Protein AF-A0A1Q3Y7Z3-F1 (afdb_monomer_lite)

Secondary structure (DSSP, 8-state):
-HHHHHHHHHHHHHHHHHHHHTT-HHHHHHHHHHHHHHHHHHHHHHHHS---HHHHHHHHHHHHHTTTHHHHHHHHHHHHHHHH--

Foldseek 3Di:
DVVLLVVLLVLLLVLLLVCVVVVPPVSNVVSVVSLVVSLVVLVVCLVPPPDDPVVSVVSNVVSVCSVVVNVVVNVVVVVVVVVVVD

Structure (mmCIF, N/CA/C/O backbone):
data_AF-A0A1Q3Y7Z3-F1
#
_entry.id   AF-A0A1Q3Y7Z3-F1
#
loop_
_atom_site.group_PDB
_atom_site.id
_atom_site.type_symbol
_atom_site.label_atom_id
_atom_site.label_alt_id
_atom_site.label_comp_id
_atom_site.label_asym_id
_atom_site.label_entity_id
_atom_site.label_seq_id
_atom_site.pdbx_PDB_ins_code
_atom_site.Cartn_x
_atom_site.Cartn_y
_atom_site.Cartn_z
_atom_site.occupancy
_atom_site.B_iso_or_equiv
_atom_site.auth_seq_id
_atom_site.auth_comp_id
_atom_site.auth_asym_id
_atom_site.auth_atom_id
_atom_site.pdbx_PDB_model_num
ATOM 1 N N . MET A 1 1 ? -2.421 0.296 -17.380 1.00 72.81 1 MET A N 1
ATOM 2 C CA . MET A 1 1 ? -1.723 -0.176 -16.157 1.00 72.81 1 MET A CA 1
ATOM 3 C C . MET A 1 1 ? -1.843 0.809 -14.998 1.00 72.81 1 MET A C 1
ATOM 5 O O . MET A 1 1 ? -2.291 0.390 -13.942 1.00 72.81 1 MET A O 1
ATOM 9 N N . MET A 1 2 ? -1.557 2.106 -15.184 1.00 80.75 2 MET A N 1
ATOM 10 C CA . MET A 1 2 ? -1.674 3.109 -14.106 1.00 80.75 2 MET A CA 1
ATOM 11 C C . MET A 1 2 ? -3.071 3.189 -13.463 1.00 80.75 2 MET A C 1
ATOM 13 O O . MET A 1 2 ? -3.181 3.177 -12.244 1.00 80.75 2 MET A O 1
ATOM 17 N N . GLY A 1 3 ? -4.148 3.183 -14.258 1.00 84.69 3 GLY A N 1
ATOM 18 C CA . GLY A 1 3 ? -5.513 3.184 -13.708 1.00 84.69 3 GLY A CA 1
ATOM 19 C C . GLY A 1 3 ? -5.826 1.954 -12.845 1.00 84.69 3 GLY A C 1
ATOM 20 O O . GLY A 1 3 ? -6.454 2.079 -11.800 1.00 84.69 3 GLY A O 1
ATOM 21 N N . LEU A 1 4 ? -5.323 0.776 -13.234 1.00 85.94 4 LEU A N 1
ATOM 22 C CA . LEU A 1 4 ? -5.484 -0.461 -12.461 1.00 85.94 4 LEU A CA 1
ATOM 23 C C . LEU A 1 4 ? -4.684 -0.423 -11.156 1.00 85.94 4 LEU A C 1
ATOM 25 O O . LEU A 1 4 ? -5.175 -0.889 -10.135 1.00 85.94 4 LEU A O 1
ATOM 29 N N . LEU A 1 5 ? -3.482 0.163 -11.180 1.00 85.31 5 LEU A N 1
ATOM 30 C CA . LEU A 1 5 ? -2.654 0.353 -9.989 1.00 85.31 5 LEU A CA 1
ATOM 31 C C . LEU A 1 5 ? -3.393 1.213 -8.954 1.00 85.31 5 LEU A C 1
ATOM 33 O O . LEU A 1 5 ? -3.492 0.832 -7.788 1.00 85.31 5 LEU A O 1
ATOM 37 N N . VAL A 1 6 ? -3.957 2.341 -9.396 1.00 88.06 6 VAL A N 1
ATOM 38 C CA . VAL A 1 6 ? -4.719 3.255 -8.532 1.00 88.06 6 VAL A CA 1
ATOM 39 C C . VAL A 1 6 ? -5.995 2.588 -8.014 1.00 88.06 6 VAL A C 1
ATOM 41 O O . VAL A 1 6 ? -6.275 2.660 -6.819 1.00 88.06 6 VAL A O 1
ATOM 44 N N . ALA A 1 7 ? -6.739 1.888 -8.875 1.00 90.94 7 ALA A N 1
ATOM 45 C CA . ALA A 1 7 ? -7.948 1.172 -8.472 1.00 90.94 7 ALA A CA 1
ATOM 46 C C . ALA A 1 7 ? -7.655 0.079 -7.429 1.00 90.94 7 ALA A C 1
ATOM 48 O O . ALA A 1 7 ? -8.359 -0.016 -6.424 1.00 90.94 7 ALA A O 1
ATOM 49 N N . ALA A 1 8 ? -6.589 -0.704 -7.623 1.00 89.44 8 ALA A N 1
ATOM 50 C CA . ALA A 1 8 ? -6.166 -1.736 -6.680 1.00 89.44 8 ALA A CA 1
ATOM 51 C C . ALA A 1 8 ? -5.715 -1.138 -5.334 1.00 89.44 8 ALA A C 1
ATOM 53 O O . ALA A 1 8 ? -6.102 -1.644 -4.281 1.00 89.44 8 ALA A O 1
ATOM 54 N N . GLY A 1 9 ? -4.973 -0.025 -5.349 1.00 87.62 9 GLY A N 1
ATOM 55 C CA . GLY A 1 9 ? -4.587 0.702 -4.131 1.00 87.62 9 GLY A CA 1
ATOM 56 C C . GLY A 1 9 ? -5.778 1.311 -3.374 1.00 87.62 9 GLY A C 1
ATOM 57 O O . GLY A 1 9 ? -5.832 1.259 -2.141 1.00 87.62 9 GLY A O 1
ATOM 58 N N . GLY A 1 10 ? -6.772 1.832 -4.099 1.00 88.81 10 GLY A N 1
ATOM 59 C CA . GLY A 1 10 ? -8.026 2.314 -3.516 1.00 88.81 10 GLY A CA 1
ATOM 60 C C . GLY A 1 10 ? -8.847 1.185 -2.891 1.00 88.81 10 GLY A C 1
ATOM 61 O O . GLY A 1 10 ? -9.282 1.299 -1.744 1.00 88.81 10 GLY A O 1
ATOM 62 N N . ALA A 1 11 ? -8.994 0.062 -3.602 1.00 91.44 11 ALA A N 1
ATOM 63 C CA . ALA A 1 11 ? -9.681 -1.125 -3.098 1.00 91.44 11 ALA A CA 1
ATOM 64 C C . ALA A 1 11 ? -8.996 -1.698 -1.847 1.00 91.44 11 ALA A C 1
ATOM 66 O O . ALA A 1 11 ? -9.681 -1.987 -0.869 1.00 91.44 11 ALA A O 1
ATOM 67 N N . TRP A 1 12 ? -7.659 -1.780 -1.838 1.00 90.62 12 TRP A N 1
ATOM 68 C CA . TRP A 1 12 ? -6.865 -2.128 -0.651 1.00 90.62 12 TRP A CA 1
ATOM 69 C C . TRP A 1 12 ? -7.245 -1.263 0.551 1.00 90.62 12 TRP A C 1
ATOM 71 O O . TRP A 1 12 ? -7.597 -1.790 1.604 1.00 90.62 12 TRP A O 1
ATOM 81 N N . SER A 1 13 ? -7.229 0.059 0.375 1.00 88.94 13 SER A N 1
ATOM 82 C CA . SER A 1 13 ? -7.466 1.011 1.462 1.00 88.94 13 SER A CA 1
ATOM 83 C C . SER A 1 13 ? -8.893 0.915 2.010 1.00 88.94 13 SER A C 1
ATOM 85 O O . SER A 1 13 ? -9.091 0.870 3.225 1.00 88.94 13 SER A O 1
ATOM 87 N N . LEU A 1 14 ? -9.888 0.819 1.123 1.00 90.62 14 LEU A N 1
ATOM 88 C CA . LEU A 1 14 ? -11.293 0.669 1.507 1.00 90.62 14 LEU A CA 1
ATOM 89 C C . LEU A 1 14 ? -11.535 -0.650 2.239 1.00 90.62 14 LEU A C 1
ATOM 91 O O . LEU A 1 14 ? -12.106 -0.647 3.330 1.00 90.62 14 LEU A O 1
ATOM 95 N N . LEU A 1 15 ? -11.077 -1.767 1.670 1.00 90.69 15 LEU A N 1
ATOM 96 C CA . LEU A 1 15 ? -11.257 -3.089 2.265 1.00 90.69 15 LEU A CA 1
ATOM 97 C C . LEU A 1 15 ? -10.532 -3.196 3.608 1.00 90.69 15 LEU A C 1
ATOM 99 O O . LEU A 1 15 ? -11.113 -3.745 4.543 1.00 90.69 15 LEU A O 1
ATOM 103 N N . TYR A 1 16 ? -9.334 -2.612 3.734 1.00 90.75 16 TYR A N 1
ATOM 104 C CA . TYR A 1 16 ? -8.596 -2.522 4.995 1.00 90.75 16 TYR A CA 1
ATOM 105 C C . TYR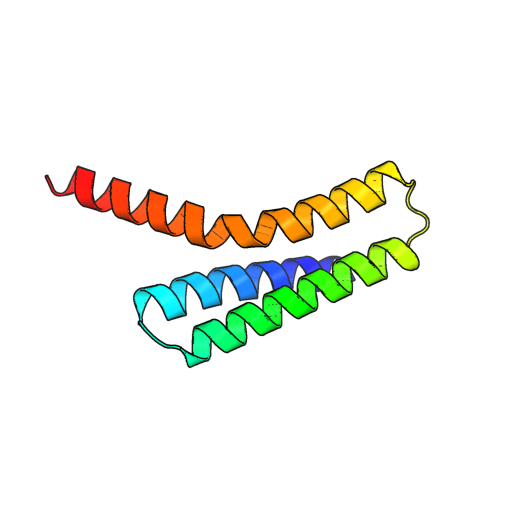 A 1 16 ? -9.412 -1.803 6.079 1.00 90.75 16 TYR A C 1
ATOM 107 O O . TYR A 1 16 ? -9.631 -2.345 7.164 1.00 90.75 16 TYR A O 1
ATOM 115 N N . CYS A 1 17 ? -9.924 -0.607 5.784 1.00 89.06 17 CYS A N 1
ATOM 116 C CA . CYS A 1 17 ? -10.739 0.146 6.739 1.00 89.06 17 CYS A CA 1
ATOM 117 C C . CYS A 1 17 ? -12.037 -0.595 7.095 1.00 89.06 17 CYS A C 1
ATOM 119 O O . CYS A 1 17 ? -12.390 -0.704 8.271 1.00 89.06 17 CYS A O 1
ATOM 121 N N . LEU A 1 18 ? -12.727 -1.160 6.101 1.00 90.50 18 LEU A N 1
ATOM 122 C CA . LEU A 1 18 ? -13.976 -1.900 6.292 1.00 90.50 18 LEU A CA 1
ATOM 123 C C . LEU A 1 18 ? -13.786 -3.167 7.125 1.00 90.50 18 LEU A C 1
ATOM 125 O O . LEU A 1 18 ? -14.551 -3.406 8.056 1.00 90.50 18 LEU A O 1
ATOM 129 N N . GLY A 1 19 ? -12.789 -3.994 6.825 1.00 89.12 19 GLY A N 1
ATOM 130 C CA . GLY A 1 19 ? -12.593 -5.220 7.594 1.00 89.12 19 GLY A CA 1
ATOM 131 C C . GLY A 1 19 ? -11.974 -4.980 8.964 1.00 89.12 19 GLY A C 1
ATOM 132 O O . GLY A 1 19 ? -12.282 -5.737 9.882 1.00 89.12 19 GLY A O 1
ATOM 133 N N . LYS A 1 20 ? -11.200 -3.901 9.155 1.00 88.44 20 LYS A N 1
ATOM 134 C CA . LYS A 1 20 ? -10.717 -3.524 10.487 1.00 88.44 20 LYS A CA 1
ATOM 135 C C . LYS A 1 20 ? -11.844 -2.999 11.380 1.00 88.44 20 LYS A C 1
ATOM 137 O O . LYS A 1 20 ? -11.913 -3.407 12.533 1.00 88.44 20 LYS A O 1
ATOM 142 N N . THR A 1 21 ? -12.739 -2.160 10.854 1.00 88.38 21 THR A N 1
ATOM 143 C CA . THR A 1 21 ? -13.889 -1.622 11.612 1.00 88.38 21 THR A CA 1
ATOM 144 C C . THR A 1 21 ? -14.984 -2.661 11.847 1.00 88.38 21 THR A C 1
ATOM 146 O O . THR A 1 21 ? -15.572 -2.696 12.921 1.00 88.38 21 THR A O 1
ATOM 149 N N . ARG A 1 22 ? -15.236 -3.554 10.881 1.00 87.69 22 ARG A N 1
ATOM 150 C CA . ARG A 1 22 ? -16.243 -4.626 11.005 1.00 87.69 22 ARG A CA 1
ATOM 151 C C . ARG A 1 22 ? -15.697 -5.935 11.585 1.00 87.69 22 ARG A C 1
ATOM 153 O O . ARG A 1 22 ? -16.425 -6.920 11.5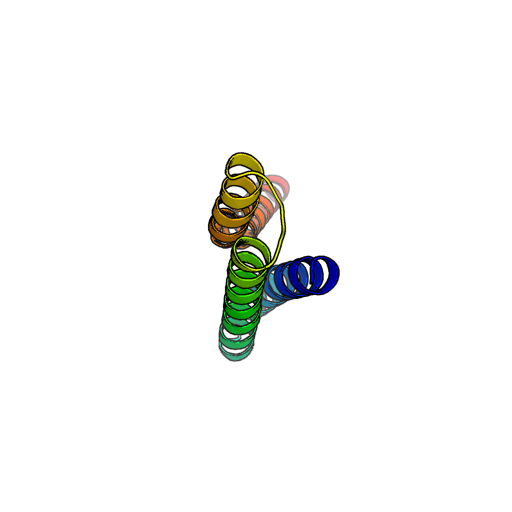99 1.00 87.69 22 ARG A O 1
ATOM 160 N N . ALA A 1 23 ? -14.426 -5.970 11.996 1.00 86.25 23 ALA A N 1
ATOM 161 C CA . ALA A 1 23 ? -13.724 -7.166 12.477 1.00 86.25 23 ALA A CA 1
ATOM 162 C C . ALA A 1 23 ? -13.869 -8.401 11.554 1.00 86.25 23 ALA A C 1
ATOM 164 O O . ALA A 1 23 ? -13.931 -9.539 12.018 1.00 86.25 23 ALA A O 1
ATOM 165 N N . ARG A 1 24 ? -13.923 -8.189 10.230 1.00 89.06 24 ARG A N 1
ATOM 166 C CA . ARG A 1 24 ? -14.091 -9.263 9.236 1.00 89.06 24 ARG A CA 1
ATOM 167 C C . ARG A 1 24 ? -12.756 -9.646 8.609 1.00 89.06 24 ARG A C 1
ATOM 169 O O . ARG A 1 24 ? -12.201 -8.885 7.814 1.00 89.06 24 ARG A O 1
ATOM 176 N N . SER A 1 25 ? -12.287 -10.854 8.913 1.00 86.44 25 SER A N 1
ATOM 177 C CA . SER A 1 25 ? -11.059 -11.433 8.353 1.00 86.44 25 SER A CA 1
ATOM 178 C C . SER A 1 25 ? -11.129 -11.599 6.833 1.00 86.44 25 SER A C 1
ATOM 180 O O . SER A 1 25 ? -10.144 -11.316 6.158 1.00 86.44 25 SER A O 1
ATOM 182 N N . ASP A 1 26 ? -12.282 -11.968 6.268 1.00 90.38 26 ASP A N 1
ATOM 183 C CA . ASP A 1 26 ? -12.469 -12.112 4.812 1.00 90.38 26 ASP A CA 1
ATOM 184 C C . ASP A 1 26 ? -12.090 -10.836 4.051 1.00 90.38 26 ASP A C 1
ATOM 186 O O . ASP A 1 26 ? -11.384 -10.872 3.045 1.00 90.38 26 ASP A O 1
ATOM 190 N N . LEU A 1 27 ? -12.521 -9.682 4.572 1.00 88.00 27 LEU A N 1
ATOM 191 C CA . LEU A 1 27 ? -12.229 -8.383 3.975 1.00 88.00 27 LEU A CA 1
ATOM 192 C C . LEU A 1 27 ? -10.746 -8.030 4.106 1.00 88.00 27 LEU A C 1
ATOM 194 O O . LEU A 1 27 ? -10.224 -7.346 3.234 1.00 88.00 27 LEU A O 1
ATOM 198 N N . MET A 1 28 ? -10.048 -8.526 5.136 1.00 89.88 28 MET A N 1
ATOM 199 C CA . MET A 1 28 ? -8.596 -8.339 5.269 1.00 89.88 28 MET A CA 1
ATOM 200 C C . MET A 1 28 ? -7.823 -9.175 4.264 1.00 89.88 28 MET A C 1
ATOM 202 O O . MET A 1 28 ? -6.867 -8.673 3.676 1.00 89.88 28 MET A O 1
ATOM 206 N N . HIS A 1 29 ? -8.256 -10.409 4.008 1.00 90.81 29 HIS A N 1
ATOM 207 C CA . HIS A 1 29 ? -7.663 -11.229 2.954 1.00 90.81 29 HIS A CA 1
ATOM 208 C C . HIS A 1 29 ? -7.898 -10.610 1.57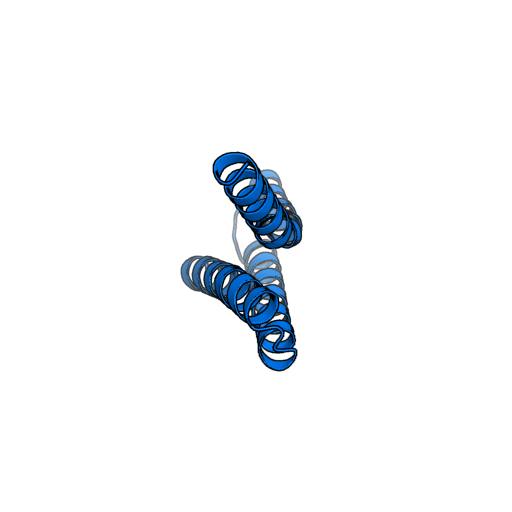1 1.00 90.81 29 HIS A C 1
ATOM 210 O O . HIS A 1 29 ? -6.963 -10.516 0.777 1.00 90.81 29 HIS A O 1
ATOM 216 N N . ALA A 1 30 ? -9.113 -10.117 1.302 1.00 91.31 30 ALA A N 1
ATOM 217 C CA . ALA A 1 30 ? -9.425 -9.420 0.055 1.00 91.31 30 ALA A CA 1
ATOM 218 C C . ALA A 1 30 ? -8.603 -8.130 -0.103 1.00 91.31 30 ALA A C 1
ATOM 220 O O . ALA A 1 30 ? -8.053 -7.877 -1.175 1.00 91.31 30 ALA A O 1
ATOM 221 N N . ALA A 1 31 ? -8.456 -7.356 0.977 1.00 89.81 31 ALA A N 1
ATOM 222 C CA . ALA A 1 31 ? -7.596 -6.183 1.008 1.00 89.81 31 ALA A CA 1
ATOM 223 C C . ALA A 1 31 ? -6.157 -6.574 0.625 1.00 89.81 31 ALA A C 1
ATOM 225 O O . ALA A 1 31 ? -5.594 -6.014 -0.319 1.00 89.81 31 ALA A O 1
ATOM 226 N N . LEU A 1 32 ? -5.580 -7.569 1.306 1.00 91.94 32 LEU A N 1
ATOM 227 C CA . LEU A 1 32 ? -4.216 -8.027 1.042 1.00 91.94 32 LEU A CA 1
ATOM 228 C C . LEU A 1 32 ? -4.042 -8.484 -0.414 1.00 91.94 32 LEU A C 1
ATOM 230 O O . LEU A 1 32 ? -3.026 -8.175 -1.035 1.00 91.94 32 LEU A O 1
ATOM 234 N N . GLY A 1 33 ? -5.053 -9.148 -0.981 1.00 93.31 33 GLY A N 1
ATOM 235 C CA . GLY A 1 33 ? -5.092 -9.506 -2.398 1.00 93.31 33 GLY A CA 1
ATOM 236 C C . GLY A 1 33 ? -5.014 -8.286 -3.322 1.00 93.31 33 GLY A C 1
ATOM 237 O O . GLY A 1 33 ? -4.183 -8.255 -4.228 1.00 93.31 33 GLY A O 1
ATOM 238 N N . CYS A 1 34 ? -5.812 -7.243 -3.069 1.00 92.00 34 CYS A N 1
ATOM 239 C CA . CYS A 1 34 ? -5.743 -5.990 -3.830 1.00 92.00 34 CYS A CA 1
ATOM 240 C C . CYS A 1 34 ? -4.368 -5.318 -3.718 1.00 92.00 34 CYS A C 1
ATOM 242 O O . CYS A 1 34 ? -3.848 -4.813 -4.715 1.00 92.00 34 CYS A O 1
ATOM 244 N N . TYR A 1 35 ? -3.752 -5.352 -2.536 1.00 92.50 35 TYR A N 1
ATOM 245 C CA . TYR A 1 35 ? -2.408 -4.815 -2.340 1.00 92.50 35 TYR A CA 1
ATOM 246 C C . TYR A 1 35 ? -1.344 -5.606 -3.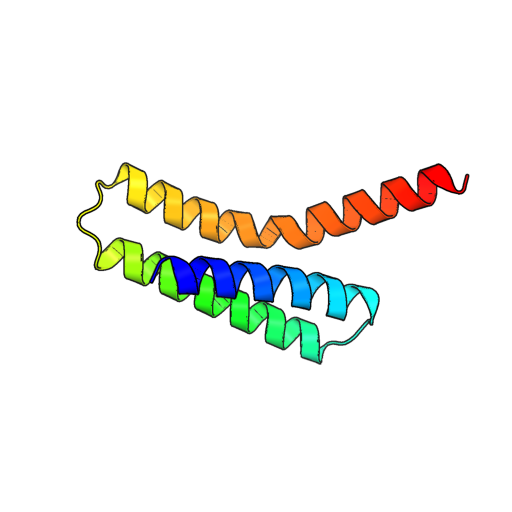115 1.00 92.50 35 TYR A C 1
ATOM 248 O O . TYR A 1 35 ? -0.501 -5.012 -3.789 1.00 92.50 35 TYR A O 1
ATOM 256 N N . ALA A 1 36 ? -1.420 -6.939 -3.103 1.00 93.50 36 ALA A N 1
ATOM 257 C CA . ALA A 1 36 ? -0.531 -7.796 -3.885 1.00 93.50 36 ALA A CA 1
ATOM 258 C C . ALA A 1 36 ? -0.665 -7.536 -5.398 1.00 93.50 36 ALA A C 1
ATOM 260 O O . ALA A 1 36 ? 0.341 -7.451 -6.103 1.00 93.50 36 ALA A O 1
ATOM 261 N N . ILE A 1 37 ? -1.893 -7.331 -5.891 1.00 93.50 37 ILE A N 1
ATOM 262 C CA . ILE A 1 37 ? -2.147 -6.944 -7.288 1.00 93.50 37 ILE A CA 1
ATOM 263 C C . ILE A 1 37 ? -1.524 -5.576 -7.595 1.00 93.50 37 ILE A C 1
ATOM 265 O O . ILE A 1 37 ? -0.878 -5.419 -8.632 1.00 93.50 37 ILE A O 1
ATOM 269 N N . ALA A 1 38 ? -1.670 -4.595 -6.699 1.00 92.06 38 ALA A N 1
ATOM 270 C CA . ALA A 1 38 ? -1.057 -3.278 -6.864 1.00 92.06 38 ALA A CA 1
ATOM 271 C C . ALA A 1 38 ? 0.479 -3.370 -6.944 1.00 92.06 38 ALA A C 1
ATOM 273 O O . ALA A 1 38 ? 1.082 -2.763 -7.829 1.00 92.06 38 ALA A O 1
ATOM 274 N N . LEU A 1 39 ? 1.115 -4.182 -6.094 1.00 94.31 39 LEU A N 1
ATOM 275 C CA . LEU A 1 39 ? 2.557 -4.444 -6.165 1.00 94.31 39 LEU A CA 1
ATOM 276 C C . LEU A 1 39 ? 2.960 -5.112 -7.484 1.00 94.31 39 LEU A C 1
ATOM 278 O O . LEU A 1 39 ? 3.916 -4.674 -8.125 1.00 94.31 39 LEU A O 1
ATOM 282 N N . GLY A 1 40 ? 2.210 -6.124 -7.925 1.00 94.06 40 GLY A N 1
ATOM 283 C CA . GLY A 1 40 ? 2.443 -6.780 -9.212 1.00 94.06 40 GLY A CA 1
ATOM 284 C C . GLY A 1 40 ? 2.368 -5.798 -10.384 1.00 94.06 40 GLY A C 1
ATOM 285 O O . GLY A 1 40 ? 3.231 -5.807 -11.261 1.00 94.06 40 GLY A O 1
ATOM 286 N N . LEU A 1 41 ? 1.393 -4.885 -10.366 1.00 92.81 41 LEU A N 1
ATOM 287 C CA . LEU A 1 41 ? 1.261 -3.829 -11.371 1.00 92.81 41 LEU A CA 1
ATOM 288 C C . LEU A 1 41 ? 2.410 -2.817 -11.311 1.00 92.81 41 LEU A C 1
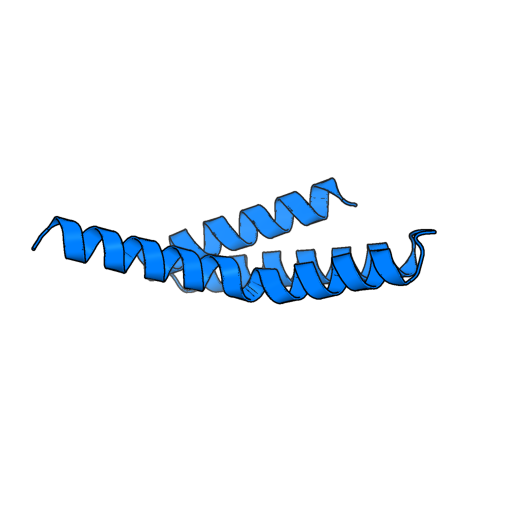ATOM 290 O O . LEU A 1 41 ? 2.896 -2.407 -12.362 1.00 92.81 41 LEU A O 1
ATOM 294 N N . ALA A 1 42 ? 2.865 -2.431 -10.117 1.00 92.25 42 ALA A N 1
ATOM 295 C CA . ALA A 1 42 ? 4.009 -1.535 -9.951 1.00 92.25 42 ALA A CA 1
ATOM 296 C C . ALA A 1 42 ? 5.298 -2.148 -10.526 1.00 92.25 42 ALA A C 1
ATOM 298 O O . ALA A 1 42 ? 6.036 -1.470 -11.244 1.00 92.25 42 ALA A O 1
ATOM 299 N N . ILE A 1 43 ? 5.530 -3.442 -10.282 1.00 94.31 43 ILE A N 1
ATOM 300 C CA . ILE A 1 43 ? 6.654 -4.193 -10.860 1.00 94.31 43 ILE A CA 1
ATOM 301 C C . ILE A 1 43 ? 6.515 -4.282 -12.383 1.00 94.31 43 ILE A C 1
ATOM 303 O O . ILE A 1 43 ? 7.470 -3.991 -13.101 1.00 94.31 43 ILE A O 1
ATOM 307 N N . ALA A 1 44 ? 5.325 -4.613 -12.889 1.00 93.88 44 ALA A N 1
ATOM 308 C CA . ALA A 1 44 ? 5.078 -4.692 -14.326 1.00 93.88 44 ALA A CA 1
ATOM 309 C C . ALA A 1 44 ? 5.328 -3.342 -15.024 1.00 93.88 44 ALA A C 1
ATOM 311 O O . ALA A 1 44 ? 5.975 -3.305 -16.066 1.00 93.88 44 ALA A O 1
ATOM 312 N N . ILE A 1 45 ? 4.906 -2.224 -14.419 1.00 90.62 45 ILE A N 1
ATOM 313 C CA . ILE A 1 45 ? 5.206 -0.872 -14.917 1.00 90.62 45 ILE A CA 1
ATOM 314 C C . ILE A 1 45 ? 6.716 -0.608 -14.899 1.00 90.62 45 ILE A C 1
ATOM 316 O O . ILE A 1 45 ? 7.248 -0.049 -15.854 1.00 90.62 45 ILE A O 1
ATOM 320 N N . ALA A 1 46 ? 7.427 -1.005 -13.843 1.00 91.75 46 ALA A N 1
ATOM 321 C CA . ALA A 1 46 ? 8.871 -0.800 -13.758 1.00 91.75 46 ALA A CA 1
ATOM 322 C C . ALA A 1 46 ? 9.650 -1.582 -14.835 1.00 91.75 46 ALA A C 1
ATOM 324 O O . ALA A 1 46 ? 10.675 -1.094 -15.317 1.00 91.75 46 ALA A O 1
ATOM 325 N N . ILE A 1 47 ? 9.173 -2.763 -15.234 1.00 93.38 47 ILE A N 1
ATOM 326 C CA . ILE A 1 47 ? 9.811 -3.592 -16.267 1.00 93.38 47 ILE A CA 1
ATOM 327 C C . ILE A 1 47 ? 9.458 -3.090 -17.674 1.00 93.38 47 ILE A C 1
ATOM 329 O O . ILE A 1 47 ? 10.361 -2.874 -18.478 1.00 93.38 47 ILE A O 1
ATOM 333 N N . ASP A 1 48 ? 8.172 -2.865 -17.948 1.00 93.06 48 ASP A N 1
ATOM 334 C CA . ASP A 1 48 ? 7.650 -2.620 -19.302 1.00 93.06 48 ASP A CA 1
ATOM 335 C C . ASP A 1 48 ? 7.703 -1.140 -19.728 1.00 93.06 48 ASP A C 1
ATOM 337 O O . ASP A 1 48 ? 7.695 -0.807 -20.910 1.00 93.06 48 ASP A O 1
ATOM 341 N N . SER A 1 49 ? 7.785 -0.208 -18.773 1.00 88.25 49 SER A N 1
ATOM 342 C CA . SER A 1 49 ? 7.769 1.220 -19.093 1.00 88.25 49 SER A CA 1
ATOM 343 C C . SER A 1 49 ? 9.163 1.765 -19.458 1.00 88.25 49 SER A C 1
ATOM 345 O O . SER A 1 49 ? 10.139 1.488 -18.744 1.00 88.25 49 SER A O 1
ATOM 347 N N . PRO A 1 50 ? 9.272 2.644 -20.479 1.00 92.00 50 PRO A N 1
ATOM 348 C CA . PRO A 1 50 ? 10.518 3.318 -20.870 1.00 92.00 50 PRO A CA 1
ATOM 349 C C . PRO A 1 50 ? 10.941 4.449 -19.909 1.00 92.00 50 PRO A C 1
ATOM 351 O O . PRO A 1 50 ? 11.727 5.324 -20.265 1.00 92.00 50 PRO A O 1
ATOM 354 N N . LEU A 1 51 ? 10.410 4.465 -18.685 1.00 88.69 51 LEU A N 1
ATOM 355 C CA . LEU A 1 51 ? 10.741 5.449 -17.658 1.00 88.69 51 LEU A CA 1
ATOM 356 C C . LEU A 1 51 ? 12.226 5.395 -17.276 1.00 88.69 51 LEU A C 1
ATOM 358 O O . LEU A 1 51 ? 12.855 4.336 -17.268 1.00 88.69 51 LEU A O 1
ATOM 362 N N . SER A 1 52 ? 12.787 6.537 -16.879 1.00 92.25 52 SER A N 1
ATOM 363 C CA . SER A 1 52 ? 14.116 6.544 -16.269 1.00 92.25 52 SER A CA 1
ATOM 364 C C . SER A 1 52 ? 14.095 5.814 -14.919 1.00 92.25 52 SER A C 1
ATOM 366 O O . SER A 1 52 ? 13.056 5.694 -14.262 1.00 92.25 52 SER A O 1
ATOM 368 N N . ILE A 1 53 ? 15.263 5.338 -14.482 1.00 92.62 53 ILE A N 1
ATOM 369 C CA . ILE A 1 53 ? 15.420 4.578 -13.231 1.00 92.62 53 ILE A CA 1
ATOM 370 C C . ILE A 1 53 ? 14.824 5.319 -12.025 1.00 92.62 53 ILE A C 1
ATOM 372 O O . ILE A 1 53 ? 14.163 4.694 -11.200 1.00 92.62 53 ILE A O 1
ATOM 376 N N . GLY A 1 54 ? 14.983 6.646 -11.950 1.00 93.50 54 GLY A N 1
ATOM 377 C CA . GLY A 1 54 ? 14.431 7.451 -10.856 1.00 93.50 54 GLY A CA 1
ATOM 378 C C . GLY A 1 54 ? 12.909 7.335 -10.731 1.00 93.50 54 GLY A C 1
ATOM 379 O O . GLY A 1 54 ? 12.393 7.129 -9.635 1.00 93.50 54 GLY A O 1
ATOM 380 N N . TRP A 1 55 ? 12.185 7.372 -11.851 1.00 93.00 55 TRP A N 1
ATOM 381 C CA . TRP A 1 55 ? 10.726 7.226 -11.855 1.00 93.00 55 TRP A CA 1
ATOM 382 C C . TRP A 1 55 ? 10.273 5.810 -11.502 1.00 93.00 55 TRP A C 1
ATOM 384 O O . TRP A 1 55 ? 9.284 5.639 -10.791 1.00 93.00 55 TRP A O 1
ATOM 394 N N . LYS A 1 56 ? 11.014 4.790 -11.947 1.00 92.25 56 LYS A N 1
ATOM 395 C CA . LYS A 1 56 ? 10.743 3.391 -11.584 1.00 92.25 56 LYS A CA 1
ATOM 396 C C . LYS A 1 56 ? 10.887 3.180 -10.078 1.00 92.25 56 LYS A C 1
ATOM 398 O O . LYS A 1 56 ? 9.995 2.613 -9.450 1.00 92.25 56 LYS A O 1
ATOM 403 N N . LEU A 1 57 ? 11.973 3.693 -9.496 1.00 94.00 57 LEU A N 1
ATOM 404 C CA . LEU A 1 57 ? 12.206 3.644 -8.053 1.00 94.00 57 LEU A CA 1
ATOM 405 C C . LEU A 1 57 ? 11.113 4.382 -7.283 1.00 94.00 57 LEU A C 1
ATOM 407 O O . LEU A 1 57 ? 10.596 3.836 -6.313 1.00 94.00 57 LEU A O 1
ATOM 411 N N . LEU A 1 58 ? 10.710 5.570 -7.740 1.00 92.81 58 LEU A N 1
ATOM 412 C CA . LEU A 1 58 ? 9.634 6.326 -7.104 1.00 92.81 58 LEU A CA 1
ATOM 413 C C . LEU A 1 58 ? 8.329 5.518 -7.048 1.00 92.81 58 LEU A C 1
ATOM 415 O O . LEU A 1 58 ? 7.704 5.453 -5.991 1.00 92.81 58 LEU A O 1
ATOM 419 N N . ILE A 1 59 ? 7.937 4.871 -8.150 1.00 91.88 59 ILE A N 1
ATOM 420 C CA . ILE A 1 59 ? 6.723 4.041 -8.213 1.00 91.88 59 ILE A CA 1
ATOM 421 C C . ILE A 1 59 ? 6.820 2.854 -7.249 1.00 91.88 59 ILE A C 1
ATOM 423 O O . ILE A 1 59 ? 5.892 2.621 -6.476 1.00 91.88 59 ILE A O 1
ATOM 427 N N . LEU A 1 60 ? 7.939 2.124 -7.265 1.00 93.44 60 LEU A N 1
ATOM 428 C CA . LEU A 1 60 ? 8.130 0.938 -6.422 1.00 93.44 60 LEU A CA 1
ATOM 429 C C . LEU A 1 60 ? 8.144 1.289 -4.932 1.00 93.44 60 LEU A C 1
ATOM 431 O O . LEU A 1 60 ? 7.449 0.654 -4.139 1.00 93.44 60 LEU A O 1
ATOM 435 N N . VAL A 1 61 ? 8.887 2.331 -4.554 1.00 94.44 61 VAL A N 1
ATOM 436 C CA . VAL A 1 61 ? 8.941 2.815 -3.169 1.00 94.44 61 VAL A CA 1
ATOM 437 C C . VAL A 1 61 ? 7.569 3.311 -2.720 1.00 94.44 61 VAL A C 1
ATOM 439 O O . VAL A 1 61 ? 7.138 2.990 -1.614 1.00 94.44 61 VAL A O 1
ATOM 442 N N . SER A 1 62 ? 6.843 4.026 -3.582 1.00 90.69 62 SER A N 1
ATOM 443 C CA . SER A 1 62 ? 5.488 4.496 -3.265 1.00 90.69 62 SER A CA 1
ATOM 444 C C . SER A 1 62 ? 4.516 3.331 -3.065 1.00 90.69 62 SER A C 1
ATOM 446 O O . SER A 1 62 ? 3.770 3.316 -2.088 1.00 90.69 62 SER A O 1
ATOM 448 N N . ALA A 1 63 ? 4.561 2.316 -3.934 1.00 91.75 63 ALA A N 1
ATOM 449 C CA . ALA A 1 63 ? 3.728 1.122 -3.804 1.00 91.75 63 ALA A CA 1
ATOM 450 C C . ALA A 1 63 ? 4.007 0.358 -2.496 1.00 91.75 63 ALA A C 1
ATOM 452 O O . ALA A 1 63 ? 3.079 -0.139 -1.856 1.00 91.75 63 ALA A O 1
ATOM 453 N N . LEU A 1 64 ? 5.266 0.311 -2.049 1.00 92.44 64 LEU A N 1
ATOM 454 C CA . LEU A 1 64 ? 5.626 -0.245 -0.741 1.00 92.44 64 LEU A CA 1
ATOM 455 C C . LEU A 1 64 ? 5.096 0.617 0.411 1.00 92.44 64 LEU A C 1
ATOM 457 O O . LEU A 1 64 ? 4.470 0.098 1.336 1.00 92.44 64 LEU A O 1
ATOM 461 N N . ALA A 1 65 ? 5.275 1.937 0.335 1.00 91.50 65 ALA A N 1
ATOM 462 C CA . ALA A 1 65 ? 4.791 2.868 1.354 1.00 91.50 65 ALA A CA 1
ATOM 463 C C . ALA A 1 65 ? 3.262 2.801 1.542 1.00 91.50 65 ALA A C 1
ATOM 465 O O . ALA A 1 65 ? 2.763 2.983 2.655 1.00 91.50 65 ALA A O 1
ATOM 466 N N . TYR A 1 66 ? 2.507 2.467 0.490 1.00 87.06 66 TYR A N 1
ATOM 467 C CA . TYR A 1 66 ? 1.047 2.319 0.542 1.00 87.06 66 TYR A CA 1
ATOM 468 C C . TYR A 1 66 ? 0.554 1.184 1.454 1.00 87.06 66 TYR A C 1
ATOM 470 O O . TYR A 1 66 ? -0.611 1.204 1.858 1.00 87.06 66 TYR A O 1
ATOM 478 N N . ALA A 1 67 ? 1.414 0.245 1.864 1.00 88.75 67 ALA A N 1
ATOM 479 C CA . ALA A 1 67 ? 1.065 -0.710 2.920 1.00 88.75 67 ALA A CA 1
ATOM 480 C C . ALA A 1 67 ? 0.765 -0.008 4.258 1.00 88.75 67 ALA A C 1
ATOM 482 O O . ALA A 1 67 ? -0.084 -0.459 5.027 1.00 88.75 67 ALA A O 1
ATOM 483 N N . GLY A 1 68 ? 1.463 1.097 4.539 1.00 88.38 68 GLY A N 1
ATOM 484 C CA . GLY A 1 68 ? 1.383 1.815 5.809 1.00 88.38 68 GLY A CA 1
ATOM 485 C C . GLY A 1 68 ? 0.276 2.865 5.879 1.00 88.38 68 GLY A C 1
ATOM 486 O O . GLY A 1 68 ? -0.169 3.192 6.978 1.00 88.38 68 GLY A O 1
ATOM 487 N N . ILE A 1 69 ? -0.203 3.375 4.739 1.00 89.19 69 ILE A N 1
ATOM 488 C CA . ILE A 1 69 ? -1.163 4.489 4.724 1.00 89.19 69 ILE A CA 1
ATOM 489 C C . ILE A 1 69 ? -2.486 4.102 5.409 1.00 89.19 69 ILE A C 1
ATOM 491 O O . ILE A 1 69 ? -2.829 4.752 6.395 1.00 89.19 69 ILE A O 1
ATOM 495 N N . PRO A 1 70 ? -3.202 3.028 5.015 1.00 87.44 70 PRO A N 1
ATOM 496 C CA . PRO A 1 70 ? -4.474 2.683 5.656 1.00 87.44 70 PRO A CA 1
ATOM 497 C C . PRO A 1 70 ? -4.396 2.454 7.177 1.00 87.44 70 PRO A C 1
ATOM 499 O O . PRO A 1 70 ? -5.225 3.023 7.892 1.00 87.44 70 PRO A O 1
ATOM 502 N N . PRO A 1 71 ? -3.425 1.690 7.732 1.00 88.56 71 PRO A N 1
ATOM 503 C CA . PRO A 1 71 ? -3.321 1.535 9.181 1.00 88.56 71 PRO A CA 1
ATOM 504 C C . PRO A 1 71 ? -2.987 2.842 9.897 1.00 88.56 71 PRO A C 1
ATOM 506 O O . PRO A 1 71 ? -3.530 3.084 10.975 1.00 88.56 71 PRO A O 1
ATOM 509 N N . MET A 1 72 ? -2.099 3.670 9.338 1.00 91.50 72 MET A N 1
ATOM 510 C CA . MET A 1 72 ? -1.730 4.948 9.951 1.00 91.50 72 MET A CA 1
ATOM 511 C C . MET A 1 72 ? -2.909 5.918 9.958 1.00 91.50 72 MET A C 1
ATOM 513 O O . MET A 1 72 ? -3.235 6.464 11.011 1.00 91.50 72 MET A O 1
ATOM 517 N N . THR A 1 73 ? -3.584 6.078 8.819 1.00 91.12 73 THR A N 1
ATOM 518 C CA . THR A 1 73 ? -4.742 6.965 8.682 1.00 91.12 73 THR A CA 1
ATOM 519 C C . THR A 1 73 ? -5.891 6.525 9.581 1.00 91.12 73 THR A C 1
ATOM 521 O O . THR A 1 73 ? -6.468 7.361 10.269 1.00 91.12 73 THR A O 1
ATOM 524 N N . LEU A 1 74 ? -6.194 5.225 9.653 1.00 89.50 74 LEU A N 1
ATOM 525 C CA . LEU A 1 74 ? -7.268 4.735 10.519 1.00 89.50 74 LEU A CA 1
ATOM 526 C C . LEU A 1 74 ? -6.962 4.965 12.005 1.00 89.50 74 LEU A C 1
ATOM 528 O O . LEU A 1 74 ? -7.832 5.420 12.739 1.00 89.50 74 LEU A O 1
ATOM 532 N N . ARG A 1 75 ? -5.723 4.707 12.446 1.00 90.06 75 ARG A N 1
ATOM 533 C CA . ARG A 1 75 ? -5.298 4.991 13.830 1.00 90.06 75 ARG A CA 1
ATOM 534 C C . ARG A 1 75 ? -5.368 6.477 14.156 1.00 90.06 75 ARG A C 1
ATOM 536 O O . ARG A 1 75 ? -5.733 6.838 15.268 1.00 90.06 75 ARG A O 1
ATOM 543 N N . TYR A 1 76 ? -4.975 7.321 13.206 1.00 90.75 76 TYR A N 1
ATOM 544 C CA . TYR A 1 76 ? -5.055 8.767 13.362 1.00 90.75 76 TYR A CA 1
ATOM 545 C C . TYR A 1 76 ? -6.510 9.212 13.542 1.00 90.75 76 TYR A C 1
ATOM 547 O O . TYR A 1 76 ? -6.811 9.871 14.529 1.00 90.75 76 TYR A O 1
ATOM 555 N N . LEU A 1 77 ? -7.415 8.750 12.673 1.00 89.50 77 LEU A N 1
ATOM 556 C CA . LEU A 1 77 ? -8.850 9.036 12.768 1.00 89.50 77 LEU A CA 1
ATOM 557 C C . LEU A 1 77 ? -9.454 8.587 14.105 1.00 89.50 77 LEU A C 1
ATOM 559 O O . LEU A 1 77 ? -10.195 9.345 14.719 1.00 89.50 77 LEU A O 1
ATOM 563 N N . GLN A 1 78 ? -9.110 7.383 14.574 1.00 90.12 78 GLN A N 1
ATOM 564 C CA . GLN A 1 78 ? -9.583 6.867 15.864 1.00 90.12 78 GLN A CA 1
ATOM 565 C C . GLN A 1 78 ? -9.152 7.762 17.031 1.00 90.12 78 GLN A C 1
ATOM 567 O O . GLN A 1 78 ? -9.981 8.127 17.854 1.00 90.12 78 GLN A O 1
ATOM 572 N N . ARG A 1 79 ? -7.880 8.181 17.059 1.00 90.00 79 ARG A N 1
ATOM 573 C CA . ARG A 1 79 ? -7.360 9.075 18.106 1.00 90.00 79 ARG A CA 1
ATOM 574 C C . ARG A 1 79 ? -8.013 10.451 18.092 1.00 90.00 79 ARG A C 1
ATOM 576 O O . ARG A 1 79 ? -8.233 11.019 19.153 1.00 90.00 79 ARG A O 1
ATOM 583 N N . THR A 1 80 ? -8.276 11.004 16.908 1.00 91.12 80 THR A N 1
ATOM 584 C CA . THR A 1 80 ? -8.956 12.299 16.792 1.00 91.12 80 THR A CA 1
ATOM 585 C C . THR A 1 80 ? -10.378 12.209 17.330 1.00 91.12 80 THR A C 1
ATOM 587 O O . THR A 1 80 ? -10.782 13.080 18.086 1.00 91.12 80 THR A O 1
ATOM 590 N N . HIS A 1 81 ? -11.098 11.134 17.007 1.00 88.88 81 HIS A N 1
ATOM 591 C CA . HIS A 1 81 ? -12.464 10.939 17.481 1.00 88.88 81 HIS A CA 1
ATOM 592 C C . HIS A 1 81 ? -12.532 10.744 19.005 1.00 88.88 81 HIS A C 1
ATOM 594 O O . HIS A 1 81 ? -13.316 11.407 19.670 1.00 88.88 81 HIS A O 1
ATOM 600 N N . GLU A 1 82 ? -11.645 9.922 19.579 1.00 86.44 82 GLU A N 1
ATOM 601 C CA . GLU A 1 82 ? -11.536 9.744 21.039 1.00 86.44 82 GLU A CA 1
ATOM 602 C C . GLU A 1 82 ? -11.195 11.054 21.773 1.00 86.44 82 GLU A C 1
ATOM 604 O O . GLU A 1 82 ? -11.632 11.261 22.900 1.00 86.44 82 GLU A O 1
ATOM 609 N N . GLY A 1 83 ? -10.413 11.940 21.146 1.00 79.56 83 GLY A N 1
ATOM 610 C CA . GLY A 1 83 ? -10.063 13.247 21.706 1.00 79.56 83 GLY A CA 1
ATOM 611 C C . GLY A 1 83 ? -11.143 14.323 21.552 1.00 79.56 83 GLY A C 1
ATOM 612 O O . GLY A 1 83 ? -11.072 15.327 22.251 1.00 79.56 83 GLY A O 1
ATOM 613 N N . GLU A 1 84 ? -12.114 14.141 20.652 1.00 73.19 84 GLU A N 1
ATOM 614 C CA . GLU A 1 84 ? -13.284 15.023 20.506 1.00 73.19 84 GLU A CA 1
ATOM 615 C C . GLU A 1 84 ? -14.416 14.667 21.484 1.00 73.19 84 GLU A C 1
ATOM 617 O O . GLU A 1 84 ? -15.227 15.529 21.814 1.00 73.19 84 GLU A O 1
ATOM 622 N N . GLU A 1 85 ? -14.481 13.415 21.948 1.00 61.66 85 GLU A N 1
ATOM 623 C CA . GLU A 1 85 ? -15.501 12.931 22.892 1.00 61.66 85 GLU A CA 1
ATOM 624 C C . GLU A 1 85 ? -15.107 13.073 24.382 1.00 61.66 85 GLU A C 1
ATOM 626 O O . GLU A 1 85 ? -15.914 12.740 25.253 1.00 61.66 85 GLU A O 1
ATOM 631 N N . ALA A 1 86 ? -13.893 13.557 24.682 1.00 54.78 86 ALA A N 1
ATOM 632 C CA . ALA A 1 86 ? -13.345 13.743 26.035 1.00 54.78 86 ALA A CA 1
ATOM 633 C C . ALA A 1 86 ? -13.467 15.191 26.539 1.00 54.78 86 ALA A C 1
ATOM 635 O O . ALA A 1 86 ? -13.760 15.360 27.747 1.00 54.78 86 ALA A O 1
#

Sequence (86 aa):
MMGLLVAAGGAWSLLYCLGKTRARSDLMHAALGCYAIALGLAIAIA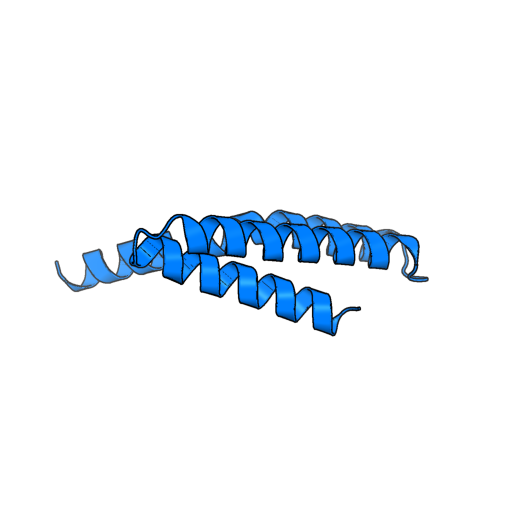IDSPLSIGWKLLILVSALAYAGIPPMTLRYLQRTHEGEEA

pLDDT: mean 89.13, std 6.1, range [54.78, 94.44]

Radius of gyration: 15.28 Å; chains: 1; bounding box: 32×27×47 Å

=== Feature glossary ===
Legend for the data blocks above and below:

— What the protein is —

The amino-acid sequence is the protein's primary structure: the linear order of residues from the N-terminus to the C-terminus, written in one-letter code. Everything else here — the 3D coordinates, the secondary structure, the domain annotations — is ultimately a consequence of this string.

Database cross-references. InterPro integrates a dozen domain/family signature databases into unified entries with residue-range hits. GO terms attach function/process/location labels with evidence codes. CATH codes position the fold in a four-level structural taxonomy. Organism is the NCBI-taxonomy species name.

— Where its atoms are —

The mmCIF block holds the 3D Cartesian coordinates of each backbone atom (N, Cα, C, O) in ångströms. mmCIF is the PDB's canonical archive format — a tagged-loop text representation of the atomic model.

The six renders are orthographic views along the three Cartesian axes in both directions. Representation (cartoon, sticks, or surface) and color scheme (sequence-rainbow or by-chain) vary across proteins so the training set covers all the common visualization conventions.

— Local backbone conformation —

Secondary structure is the local, repeating backbone conformation. DSSP classifies it into eight states by reading the hydrogen-bond network: three helix types (H, G, I), two β types (E, B), two non-regular types (T, S), and unstructured coil (-).

SS3 is a coarse helix/strand/coil call (letters a/b/c) made by the P-SEA algorithm from inter-Cα distances and dihedrals. It is less detailed than DSSP but needs only Cα positions.

Backbone dihedral angles. Every residue except chain termini has a φ (preceding-C → N → Cα → C) and a ψ (N → Cα → C → next-N). They are reported in degrees following the IUPAC sign convention. Secondary structure is essentially a statement about which (φ, ψ) basin each residue occupies.

— Global shape and packing —

The geometric summary reports three shape descriptors. Rg (radius of gyration) measures how spread out the Cα atoms are about their centre of mass; compact globular proteins have small Rg, elongated or unfolded ones large. Cα contacts (<8 Å, |i−j|>4) count long-range residue pairs in spatial proximity — high for tightly packed folds, near zero for rods or random coil. The bounding-box extents give the protein's footprint along x, y, z in Å.

Solvent accessibility: the surface area of each residue that a 1.4 Å water probe can touch, in Å². When only backbone atoms are present the absolute values are lower than full-atom SASA (side chains contribute most of the area) and are flagged as backbone-only.

Plot images: a contact map (which residues are close in 3D, as an N×N binary image), a Ramachandran scatter (backbone torsion angles, revealing secondary-structure composition at a glance), and — for AlphaFold structures — a PAE heatmap (pairwise prediction confidence).

— Structural neighborhood —

Foldseek's 3Di representation compresses backbone geometry into a per-residue letter drawn from a learned twenty-state alphabet. It captures the tertiary interaction pattern around each residue — which residues are packed against it in space, regardless of where they are in sequence.

Structural nearest neighbors (via Foldseek easy-search vs the PDB). Reported per hit: target PDB id, E-value, and alignment TM-score. A TM-score above ~0.5 is the conventional threshold for 'same fold'.

— Confidence and disorder —

pLDDT (predicted Local Distance Difference Test) is AlphaFold's per-residue confidence score, ranging from 0 to 100. Values above 90 indicate high confidence (typically well-packed cores); 70–90 is confident; 50–70 low confidence; below 50 usually means the region is disordered or the prediction is unreliable there. AlphaFold stores pLDDT in the mmCIF B-factor column.

For experimental (PDB) structures, the B-factor (temperature factor) quantifies the positional spread of each atom in the crystal — a combination of thermal vibration and static disorder — in units of Å². High B-factors mark flexible loops or poorly resolved regions; low B-factors mark the rigid, well-ordered core.

Predicted Aligned Error (PAE) is an AlphaFold confidence matrix: entry (i, j) is the expected error in the position of residue j, in ångströms, when the prediction is superimposed on the true structure at residue i. Low PAE within a block of residues means that block is internally rigid and well-predicted; high PAE between two blocks means their relative placement is uncertain even if each block individually is confident.